Protein AF-A0A2H0DNB5-F1 (afdb_monomer_lite)

Structure (mmCIF, N/CA/C/O backbone):
data_AF-A0A2H0DNB5-F1
#
_entry.id   AF-A0A2H0DNB5-F1
#
loop_
_atom_site.group_PDB
_atom_site.id
_atom_site.type_symbol
_atom_site.label_atom_id
_atom_site.label_alt_id
_atom_site.label_comp_id
_atom_site.label_asym_id
_atom_site.label_entity_id
_atom_site.label_seq_id
_atom_site.pdbx_PDB_ins_code
_atom_site.Cartn_x
_atom_site.Cartn_y
_atom_site.Cartn_z
_atom_site.occupancy
_atom_site.B_iso_or_equiv
_atom_site.auth_seq_id
_atom_site.auth_comp_id
_atom_site.auth_asym_id
_atom_site.auth_atom_id
_atom_site.pdbx_PDB_model_num
ATOM 1 N N . ALA A 1 1 ? -7.940 -45.877 4.673 1.00 43.75 1 ALA A N 1
ATOM 2 C CA . ALA A 1 1 ? -7.317 -45.122 3.567 1.00 43.75 1 ALA A CA 1
ATOM 3 C C . ALA A 1 1 ? -7.278 -43.624 3.882 1.00 43.75 1 ALA A C 1
ATOM 5 O O . ALA A 1 1 ? -8.294 -42.966 3.728 1.00 43.75 1 ALA A O 1
ATOM 6 N N . LYS A 1 2 ? -6.132 -43.119 4.361 1.00 46.84 2 LYS A N 1
ATOM 7 C CA . LYS A 1 2 ? -5.620 -41.723 4.353 1.00 46.84 2 LYS A CA 1
ATOM 8 C C . LYS A 1 2 ? -4.104 -41.870 4.605 1.00 46.84 2 LYS A C 1
ATOM 10 O O . LYS A 1 2 ? -3.773 -42.734 5.417 1.00 46.84 2 LYS A O 1
ATOM 15 N N . PRO A 1 3 ? -3.201 -41.146 3.915 1.00 45.97 3 PRO A N 1
ATOM 16 C CA . PRO A 1 3 ? -3.139 -39.685 4.021 1.00 45.97 3 PRO A CA 1
ATOM 17 C C . PRO A 1 3 ? -2.744 -38.950 2.719 1.00 45.97 3 PRO A C 1
ATOM 19 O O . PRO A 1 3 ? -1.782 -39.299 2.046 1.00 45.97 3 PRO A O 1
ATOM 22 N N . GLN A 1 4 ? -3.431 -37.853 2.403 1.00 49.03 4 GLN A N 1
ATOM 23 C CA . GLN A 1 4 ? -2.849 -36.755 1.619 1.00 49.03 4 GLN A CA 1
ATOM 24 C C . GLN A 1 4 ? -2.489 -35.689 2.658 1.00 49.03 4 GLN A C 1
ATOM 26 O O . GLN A 1 4 ? -3.343 -35.272 3.429 1.00 49.03 4 GLN A O 1
ATOM 31 N N . GLY A 1 5 ? -1.240 -35.297 2.860 1.00 40.03 5 GLY A N 1
ATOM 32 C CA . GLY A 1 5 ? -0.218 -35.061 1.855 1.00 40.03 5 GLY A CA 1
ATOM 33 C C . GLY A 1 5 ? 0.169 -33.598 2.009 1.00 40.03 5 GLY A C 1
ATOM 34 O O . GLY A 1 5 ? -0.253 -32.750 1.234 1.00 40.03 5 GLY A O 1
ATOM 35 N N . GLY A 1 6 ? 0.908 -33.292 3.078 1.00 45.84 6 GLY A N 1
ATOM 36 C CA . GLY A 1 6 ? 1.507 -31.978 3.246 1.00 45.84 6 GLY A CA 1
ATOM 37 C C . GLY A 1 6 ? 2.504 -31.711 2.124 1.00 45.84 6 GLY A C 1
ATOM 38 O O . GLY A 1 6 ? 3.221 -32.622 1.715 1.00 45.84 6 GLY A O 1
ATOM 39 N N . LYS A 1 7 ? 2.569 -30.462 1.652 1.00 40.88 7 LYS A N 1
ATOM 40 C CA . LYS A 1 7 ? 3.780 -29.878 1.062 1.00 40.88 7 LYS A CA 1
ATOM 41 C C . LYS A 1 7 ? 3.674 -28.353 0.946 1.00 40.88 7 LYS A C 1
ATOM 43 O O . LYS A 1 7 ? 2.923 -27.817 0.145 1.00 40.88 7 LYS A O 1
ATOM 48 N N . LYS A 1 8 ? 4.576 -27.727 1.710 1.00 38.25 8 LYS A N 1
ATOM 49 C CA . LYS A 1 8 ? 5.261 -26.448 1.471 1.00 38.25 8 LYS A CA 1
ATOM 50 C C . LYS A 1 8 ? 4.479 -25.171 1.780 1.00 38.25 8 LYS A C 1
ATOM 52 O O . LYS A 1 8 ? 4.041 -24.439 0.901 1.00 38.25 8 LYS A O 1
ATOM 57 N N . ALA A 1 9 ? 4.502 -24.834 3.071 1.00 43.44 9 ALA A N 1
ATOM 58 C CA . ALA A 1 9 ? 4.700 -23.456 3.503 1.00 43.44 9 ALA A CA 1
ATOM 59 C C . ALA A 1 9 ? 5.833 -22.838 2.664 1.00 43.44 9 ALA A C 1
ATOM 61 O O . ALA A 1 9 ? 6.998 -23.217 2.797 1.00 43.44 9 ALA A O 1
ATOM 62 N N . ALA A 1 10 ? 5.468 -21.954 1.736 1.00 40.19 10 ALA A N 1
ATOM 63 C CA . ALA A 1 10 ? 6.429 -21.187 0.967 1.00 40.19 10 ALA A CA 1
ATOM 64 C C . ALA A 1 10 ? 7.263 -20.358 1.948 1.00 40.19 10 ALA A C 1
ATOM 66 O O . ALA A 1 10 ? 6.727 -19.661 2.814 1.00 40.19 10 ALA A O 1
ATOM 67 N N . ALA A 1 11 ? 8.575 -20.527 1.831 1.00 40.34 11 ALA A N 1
ATOM 68 C CA . ALA A 1 11 ? 9.593 -19.970 2.695 1.00 40.34 11 ALA A CA 1
ATOM 69 C C . ALA A 1 11 ? 9.329 -18.496 3.031 1.00 40.34 11 ALA A C 1
ATOM 71 O O . ALA A 1 11 ? 9.142 -17.665 2.144 1.00 40.34 11 ALA A O 1
ATOM 72 N N . LYS A 1 12 ? 9.382 -18.161 4.324 1.00 47.19 12 LYS A N 1
ATOM 73 C CA . LYS A 1 12 ? 9.740 -16.809 4.756 1.00 47.19 12 LYS A CA 1
ATOM 74 C C . LYS A 1 12 ? 11.190 -16.576 4.311 1.00 47.19 12 LYS A C 1
ATOM 76 O O . LYS A 1 12 ? 12.058 -17.263 4.845 1.00 47.19 12 LYS A O 1
ATOM 81 N N . PRO A 1 13 ? 11.512 -15.606 3.438 1.00 44.31 13 PRO A N 1
ATOM 82 C CA . PRO A 1 13 ? 12.837 -15.026 3.482 1.00 44.31 13 PRO A CA 1
ATOM 83 C C . PRO A 1 13 ? 12.842 -14.089 4.689 1.00 44.31 13 PRO A C 1
ATOM 85 O O . PRO A 1 13 ? 12.216 -13.026 4.713 1.00 44.31 13 PRO A O 1
ATOM 88 N N . GLN A 1 14 ? 13.489 -14.564 5.740 1.00 45.34 14 GLN A N 1
ATOM 89 C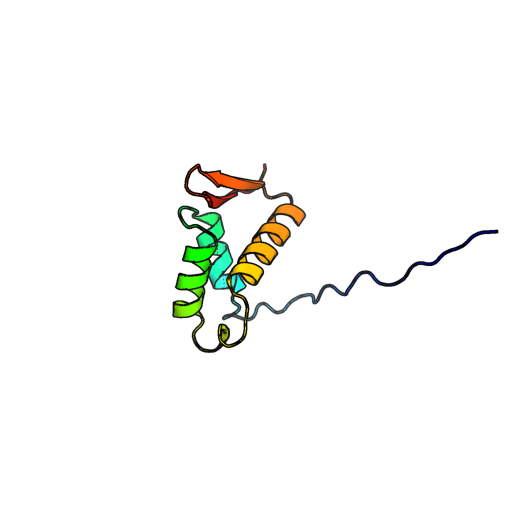 CA . GLN A 1 14 ? 13.874 -13.790 6.900 1.00 45.34 14 GLN A CA 1
ATOM 90 C C . GLN A 1 14 ? 14.935 -12.768 6.467 1.00 45.34 14 GLN A C 1
ATOM 92 O O . GLN A 1 14 ? 15.911 -13.120 5.817 1.00 45.34 14 GLN A O 1
ATOM 97 N N . GLY A 1 15 ? 14.725 -11.503 6.832 1.00 43.41 15 GLY A N 1
ATOM 98 C CA . GLY A 1 15 ? 15.815 -10.565 7.100 1.00 43.41 15 GLY A CA 1
ATOM 99 C C . GLY A 1 15 ? 16.685 -10.131 5.922 1.00 43.41 15 GLY A C 1
ATOM 100 O O . GLY A 1 15 ? 17.878 -10.389 5.916 1.00 43.41 15 GLY A O 1
ATOM 101 N N . ALA A 1 16 ? 16.144 -9.324 5.014 1.00 42.94 16 ALA A N 1
ATOM 102 C CA . ALA A 1 16 ? 16.962 -8.297 4.378 1.00 42.94 16 ALA A CA 1
ATOM 103 C C . ALA A 1 16 ? 16.321 -6.946 4.685 1.00 42.94 16 ALA A C 1
ATOM 105 O O . ALA A 1 16 ? 15.434 -6.484 3.966 1.00 42.94 16 ALA A O 1
ATOM 106 N N . LYS A 1 17 ? 16.758 -6.311 5.780 1.00 46.16 17 LYS A N 1
ATOM 107 C CA . LYS A 1 17 ? 16.666 -4.855 5.919 1.00 46.16 17 LYS A CA 1
ATOM 108 C C . LYS A 1 17 ? 17.573 -4.265 4.834 1.00 46.16 17 LYS A C 1
ATOM 110 O O . LYS A 1 17 ? 18.705 -3.897 5.097 1.00 46.16 17 LYS A O 1
ATOM 115 N N . LYS A 1 18 ? 17.119 -4.287 3.581 1.00 47.12 18 LYS A N 1
ATOM 116 C CA . LYS A 1 18 ? 17.734 -3.500 2.520 1.00 47.12 18 LYS A CA 1
ATOM 117 C C . LYS A 1 18 ? 17.256 -2.079 2.752 1.00 47.12 18 LYS A C 1
ATOM 119 O O . LYS A 1 18 ? 16.105 -1.768 2.446 1.00 47.12 18 LYS A O 1
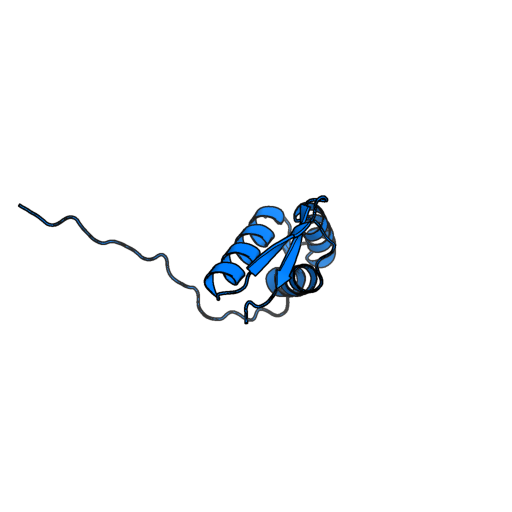ATOM 124 N N . GLU A 1 19 ? 18.110 -1.256 3.342 1.00 42.84 19 GLU A N 1
ATOM 125 C CA . GLU A 1 19 ? 18.045 0.194 3.175 1.00 42.84 19 GLU A CA 1
ATOM 126 C C . GLU A 1 19 ? 17.899 0.452 1.660 1.00 42.84 19 GLU A C 1
ATOM 128 O O . GLU A 1 19 ? 18.722 0.002 0.867 1.00 42.84 19 GLU A O 1
ATOM 1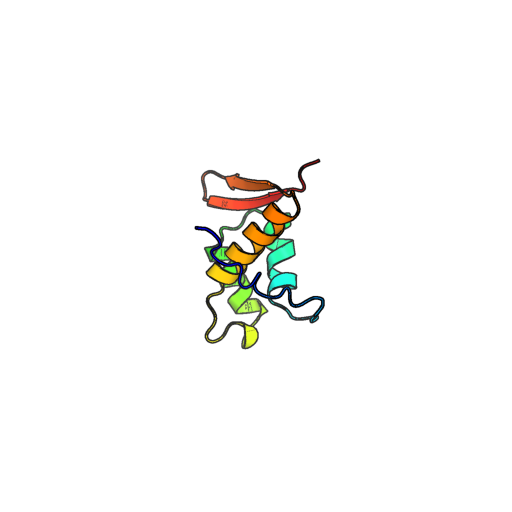33 N N . GLY A 1 20 ? 16.741 0.976 1.237 1.00 53.16 20 GLY A N 1
ATOM 134 C CA . GLY A 1 20 ? 16.340 1.083 -0.179 1.00 53.16 20 GLY A CA 1
ATOM 135 C C . GLY A 1 20 ? 15.271 0.090 -0.676 1.00 53.16 20 GLY A C 1
ATOM 136 O O . GLY A 1 20 ? 14.882 0.136 -1.841 1.00 53.16 20 GLY A O 1
ATOM 137 N N . SER A 1 21 ? 14.747 -0.812 0.163 1.00 70.50 21 SER A N 1
ATOM 138 C CA . SER A 1 21 ? 13.602 -1.655 -0.219 1.00 70.50 21 SER A CA 1
ATOM 139 C C . SER A 1 21 ? 12.316 -0.844 -0.340 1.00 70.50 21 SER A C 1
ATOM 141 O O . SER A 1 21 ? 12.020 -0.020 0.519 1.00 70.50 21 SER A O 1
ATOM 143 N N . LEU A 1 22 ? 11.488 -1.180 -1.338 1.00 78.81 22 LEU A N 1
ATOM 144 C CA . LEU A 1 22 ? 10.160 -0.588 -1.563 1.00 78.81 22 LEU A CA 1
ATOM 145 C C . LEU A 1 22 ? 9.328 -0.500 -0.271 1.00 78.81 22 LEU A C 1
ATOM 147 O O . LEU A 1 22 ? 8.638 0.484 -0.040 1.00 78.81 22 LEU A O 1
ATOM 151 N N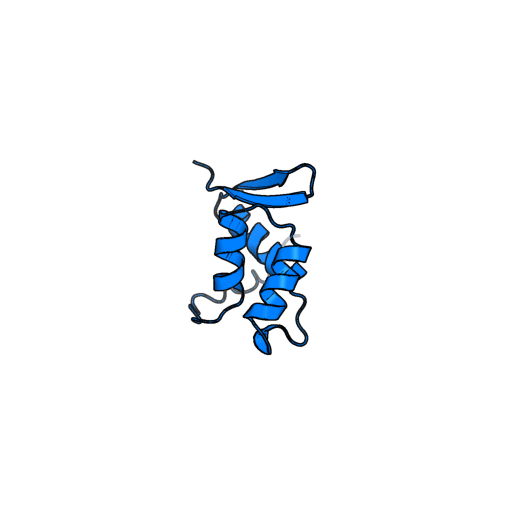 . ALA A 1 23 ? 9.452 -1.497 0.610 1.00 81.25 23 ALA A N 1
ATOM 152 C CA . ALA A 1 23 ? 8.809 -1.516 1.920 1.00 81.25 23 ALA A CA 1
ATOM 153 C C . ALA A 1 23 ? 9.126 -0.284 2.785 1.00 81.25 23 ALA A C 1
ATOM 155 O O . ALA A 1 23 ? 8.208 0.284 3.356 1.00 81.25 23 ALA A O 1
ATOM 156 N N . ALA A 1 24 ? 10.380 0.172 2.841 1.00 83.31 24 ALA A N 1
ATOM 157 C CA . ALA A 1 24 ? 10.769 1.328 3.654 1.00 83.31 24 ALA A CA 1
ATOM 158 C C . ALA A 1 24 ? 10.115 2.638 3.179 1.00 83.31 24 ALA A C 1
ATOM 160 O O . ALA A 1 24 ? 9.971 3.575 3.954 1.00 83.31 24 ALA A O 1
ATOM 161 N N . ILE A 1 25 ? 9.702 2.685 1.910 1.00 85.25 25 ILE A N 1
ATOM 162 C CA . ILE A 1 25 ? 9.000 3.818 1.304 1.00 85.25 25 ILE A CA 1
ATOM 163 C C . ILE A 1 25 ? 7.477 3.662 1.474 1.00 85.25 25 ILE A C 1
ATOM 165 O O . ILE A 1 25 ? 6.782 4.638 1.741 1.00 85.25 25 ILE A O 1
ATOM 169 N N . ILE A 1 26 ? 6.953 2.437 1.346 1.00 88.19 26 ILE A N 1
ATOM 170 C CA . ILE A 1 26 ? 5.518 2.125 1.468 1.00 88.19 26 ILE A CA 1
ATOM 171 C C . ILE A 1 26 ? 5.034 2.236 2.917 1.00 88.19 26 ILE A C 1
ATOM 173 O O . ILE A 1 26 ? 3.981 2.818 3.165 1.00 88.19 26 ILE A O 1
ATOM 177 N N . ASP A 1 27 ? 5.778 1.653 3.858 1.00 87.56 27 ASP A N 1
ATOM 178 C CA . ASP A 1 27 ? 5.411 1.534 5.270 1.00 87.56 27 ASP A CA 1
ATOM 179 C C . ASP A 1 27 ? 5.017 2.905 5.888 1.00 87.56 27 ASP A C 1
ATOM 181 O O . ASP A 1 27 ? 3.917 2.987 6.436 1.00 87.56 27 ASP A O 1
ATOM 185 N N . PRO A 1 28 ? 5.790 4.007 5.740 1.00 88.50 28 PRO A N 1
ATOM 186 C CA . PRO A 1 28 ? 5.385 5.326 6.243 1.00 88.50 28 PRO A CA 1
ATOM 187 C C . PRO A 1 28 ? 4.159 5.921 5.533 1.00 88.50 28 PRO A C 1
ATOM 189 O O . PRO A 1 28 ? 3.317 6.533 6.182 1.00 88.50 28 PRO A O 1
ATOM 192 N N . MET A 1 29 ? 3.994 5.719 4.219 1.00 89.12 29 MET A N 1
ATOM 193 C CA . MET A 1 29 ? 2.793 6.203 3.516 1.00 89.12 29 MET A CA 1
ATOM 194 C C . MET A 1 29 ? 1.527 5.486 3.994 1.00 89.12 29 MET A C 1
ATOM 196 O O . MET A 1 29 ? 0.462 6.090 4.111 1.00 89.12 29 MET A O 1
ATOM 200 N N . LEU A 1 30 ? 1.655 4.196 4.304 1.00 89.44 30 LEU A N 1
ATOM 201 C CA . LEU A 1 30 ? 0.586 3.391 4.871 1.00 89.44 30 LEU A CA 1
ATOM 202 C C . LEU A 1 30 ? 0.256 3.795 6.315 1.00 89.44 30 LEU A C 1
ATOM 204 O O . LEU A 1 30 ? -0.920 3.804 6.663 1.00 89.44 30 LEU A O 1
ATOM 208 N N . THR A 1 31 ? 1.234 4.137 7.158 1.00 89.00 31 THR A N 1
ATOM 209 C CA . THR A 1 31 ? 0.971 4.536 8.555 1.00 89.00 31 THR A CA 1
ATOM 210 C C . THR A 1 31 ? 0.448 5.967 8.681 1.00 89.00 31 THR A C 1
ATOM 212 O O . THR A 1 31 ? -0.481 6.205 9.455 1.00 89.00 31 THR A O 1
ATOM 215 N N . THR A 1 32 ? 0.976 6.918 7.899 1.00 89.00 32 THR A N 1
ATOM 216 C CA . THR A 1 32 ? 0.422 8.281 7.810 1.00 89.00 32 THR A CA 1
ATOM 217 C C . THR A 1 32 ? -1.004 8.248 7.259 1.00 89.00 32 THR A C 1
ATOM 219 O O . THR A 1 32 ? -1.889 8.944 7.760 1.00 89.00 32 THR A O 1
ATOM 222 N N . GLY A 1 33 ? -1.242 7.392 6.263 1.00 85.12 33 GLY A N 1
ATOM 223 C CA . GLY A 1 33 ? -2.492 7.334 5.523 1.00 85.12 33 GLY A CA 1
ATOM 224 C C . GLY A 1 33 ? -2.643 8.495 4.537 1.00 85.12 33 GLY A C 1
ATOM 225 O O . GLY A 1 33 ? -1.671 9.134 4.132 1.00 85.12 33 GLY A O 1
ATOM 226 N N . GLY A 1 34 ? -3.878 8.754 4.105 1.00 86.56 34 GLY A N 1
ATOM 227 C CA . GLY A 1 34 ? -4.202 9.887 3.227 1.00 86.56 34 GLY A CA 1
ATOM 228 C C . GLY A 1 34 ? -3.949 9.659 1.733 1.00 86.56 34 GLY A C 1
ATOM 229 O O . GLY A 1 34 ? -4.382 10.479 0.929 1.00 86.56 34 GLY A O 1
ATOM 230 N N . HIS A 1 35 ? -3.344 8.530 1.359 1.00 90.19 35 HIS A N 1
ATOM 231 C CA . HIS A 1 35 ? -3.086 8.149 -0.028 1.00 90.19 35 HIS A CA 1
ATOM 232 C C . HIS A 1 35 ? -3.796 6.844 -0.374 1.00 90.19 35 HIS A C 1
ATOM 234 O O . HIS A 1 35 ? -3.899 5.922 0.436 1.00 90.19 35 HIS A O 1
ATOM 240 N N . THR A 1 36 ? -4.284 6.741 -1.601 1.00 92.06 36 THR A N 1
ATOM 241 C CA . THR A 1 36 ? -4.766 5.485 -2.176 1.00 92.06 36 THR A CA 1
ATOM 242 C C . THR A 1 36 ? -3.595 4.573 -2.539 1.00 92.06 36 THR A C 1
ATOM 244 O O . THR A 1 36 ? -2.458 5.008 -2.705 1.00 92.06 36 THR A O 1
ATOM 247 N N . VAL A 1 37 ? -3.870 3.282 -2.744 1.00 90.12 37 VAL A N 1
ATOM 248 C CA . VAL A 1 37 ? -2.856 2.324 -3.227 1.00 90.12 37 VAL A CA 1
ATOM 249 C C . VAL A 1 37 ? -2.199 2.796 -4.532 1.00 90.12 37 VAL A C 1
ATOM 251 O O . VAL A 1 37 ? -1.002 2.594 -4.716 1.00 90.12 37 VAL A O 1
ATOM 254 N N . ALA A 1 38 ? -2.971 3.424 -5.424 1.00 89.50 38 ALA A N 1
ATOM 255 C CA . ALA A 1 38 ? -2.474 3.939 -6.696 1.00 89.50 38 ALA A CA 1
ATOM 256 C C . ALA A 1 38 ? -1.545 5.146 -6.501 1.00 89.50 38 ALA A C 1
ATOM 258 O O . ALA A 1 38 ? -0.485 5.200 -7.118 1.00 89.50 38 ALA A O 1
ATOM 259 N N . GLU A 1 39 ? -1.898 6.071 -5.607 1.00 90.81 39 GLU A N 1
ATOM 260 C CA . GLU A 1 39 ? -1.047 7.218 -5.273 1.00 90.81 39 GLU A CA 1
ATOM 261 C C . GLU A 1 39 ? 0.251 6.775 -4.597 1.00 90.81 39 GLU A C 1
ATOM 263 O O . GLU A 1 39 ? 1.325 7.216 -4.996 1.00 90.81 39 GLU A O 1
ATOM 268 N N . ILE A 1 40 ? 0.181 5.828 -3.653 1.00 90.00 40 ILE A N 1
ATOM 269 C CA . ILE A 1 40 ? 1.378 5.244 -3.031 1.00 90.00 40 ILE A CA 1
ATOM 270 C C . ILE A 1 40 ? 2.253 4.580 -4.095 1.00 90.00 40 ILE A C 1
ATOM 272 O O . ILE A 1 40 ? 3.468 4.739 -4.065 1.00 90.00 40 ILE A O 1
ATOM 276 N N . ALA A 1 41 ? 1.666 3.857 -5.051 1.00 89.19 41 ALA A N 1
ATOM 277 C CA . ALA A 1 41 ? 2.414 3.245 -6.145 1.00 89.19 41 ALA A CA 1
ATOM 278 C C . ALA A 1 41 ? 3.079 4.294 -7.056 1.00 89.19 41 ALA A C 1
ATOM 280 O O . ALA A 1 41 ? 4.232 4.113 -7.439 1.00 89.19 41 ALA A O 1
ATOM 281 N N . ALA A 1 42 ? 2.397 5.397 -7.370 1.00 89.56 42 ALA A N 1
ATOM 282 C CA . ALA A 1 42 ? 2.960 6.486 -8.165 1.00 89.56 42 ALA A CA 1
ATOM 283 C C . ALA A 1 42 ? 4.122 7.186 -7.439 1.00 89.56 42 ALA A C 1
ATOM 285 O O . ALA A 1 42 ? 5.182 7.406 -8.025 1.00 89.56 42 ALA A O 1
ATOM 286 N N . GLU A 1 43 ? 3.965 7.477 -6.147 1.00 88.12 43 GLU A N 1
ATOM 287 C CA . GLU A 1 43 ? 5.029 8.044 -5.312 1.00 88.12 43 GLU A CA 1
ATOM 288 C C . GLU A 1 43 ? 6.197 7.071 -5.141 1.00 88.12 43 GLU A C 1
ATOM 290 O O . GLU A 1 43 ? 7.366 7.461 -5.191 1.00 88.12 43 GLU A O 1
ATOM 295 N N . LEU A 1 44 ? 5.895 5.781 -5.004 1.00 86.00 44 LEU A N 1
ATOM 296 C CA . LEU A 1 44 ? 6.894 4.728 -4.962 1.00 86.00 44 LEU A CA 1
ATOM 297 C C . LEU A 1 44 ? 7.668 4.643 -6.279 1.00 86.00 44 LEU A C 1
ATOM 299 O O . LEU A 1 44 ? 8.879 4.483 -6.227 1.00 86.00 44 LEU A O 1
ATOM 303 N N . ALA A 1 45 ? 7.022 4.799 -7.438 1.00 86.19 45 ALA A N 1
ATOM 304 C CA . ALA A 1 45 ? 7.707 4.818 -8.731 1.00 86.19 45 ALA A CA 1
ATOM 305 C C . ALA A 1 45 ? 8.722 5.967 -8.809 1.00 86.19 45 ALA A C 1
ATOM 307 O O . ALA A 1 45 ? 9.860 5.758 -9.224 1.00 86.19 45 ALA A O 1
ATOM 308 N N . LYS A 1 46 ? 8.331 7.162 -8.342 1.00 86.00 46 LYS A N 1
ATOM 309 C CA . LYS A 1 46 ? 9.207 8.343 -8.303 1.00 86.00 46 LYS A CA 1
ATOM 310 C C . LYS A 1 46 ? 10.390 8.155 -7.352 1.00 86.00 46 LYS A C 1
ATOM 312 O O . LYS A 1 46 ? 11.510 8.505 -7.699 1.00 86.00 46 LYS A O 1
ATOM 317 N N . LYS A 1 47 ? 10.146 7.605 -6.157 1.00 82.81 47 LYS A N 1
ATOM 318 C CA . LYS A 1 47 ? 11.171 7.448 -5.107 1.00 82.81 47 LYS A CA 1
ATOM 319 C C . LYS A 1 47 ? 12.085 6.242 -5.328 1.00 82.81 47 LYS A C 1
ATOM 321 O O . LYS A 1 47 ? 13.252 6.293 -4.964 1.00 82.81 47 LYS A O 1
ATOM 326 N N . ALA A 1 48 ? 11.557 5.152 -5.878 1.00 78.50 48 ALA A N 1
ATOM 327 C CA . ALA A 1 48 ? 12.296 3.909 -6.080 1.00 78.50 48 ALA A CA 1
ATOM 328 C C . ALA A 1 48 ? 13.066 3.876 -7.409 1.00 78.50 48 ALA A C 1
ATOM 330 O O . ALA A 1 48 ? 13.974 3.056 -7.546 1.00 78.50 48 ALA A O 1
ATOM 331 N N . GLY A 1 49 ? 12.719 4.732 -8.379 1.00 80.44 49 GLY A N 1
ATOM 332 C CA . GLY A 1 49 ? 13.416 4.830 -9.664 1.00 80.44 49 GLY A CA 1
ATOM 333 C C . GLY A 1 49 ? 13.526 3.471 -10.363 1.00 80.44 49 GLY A C 1
ATOM 334 O O . GLY A 1 49 ? 12.525 2.802 -10.616 1.00 80.44 49 GLY A O 1
ATOM 335 N N . ASP A 1 50 ? 14.751 3.015 -10.628 1.00 77.88 50 ASP A N 1
ATOM 336 C CA . ASP A 1 50 ? 15.023 1.705 -11.233 1.00 77.88 50 ASP A CA 1
ATOM 337 C C . ASP A 1 50 ? 14.497 0.514 -10.424 1.00 77.88 50 ASP A C 1
ATOM 339 O O . ASP A 1 50 ? 14.116 -0.501 -11.007 1.00 77.88 50 ASP A O 1
ATOM 343 N N . ALA A 1 51 ? 14.381 0.626 -9.097 1.00 72.75 51 ALA A N 1
ATOM 344 C CA . ALA A 1 51 ? 13.843 -0.454 -8.268 1.00 72.75 51 ALA A CA 1
ATOM 345 C C . ALA A 1 51 ? 12.337 -0.703 -8.493 1.00 72.75 51 ALA A C 1
ATOM 347 O O . ALA A 1 51 ? 11.818 -1.733 -8.041 1.00 72.75 51 ALA A O 1
ATOM 348 N N . ALA A 1 52 ? 11.652 0.210 -9.193 1.00 77.44 52 ALA A N 1
ATOM 349 C CA . ALA A 1 52 ? 10.272 0.070 -9.638 1.00 77.44 52 ALA A CA 1
ATOM 350 C C . ALA A 1 52 ? 10.116 -0.512 -11.055 1.00 77.44 52 ALA A C 1
ATOM 352 O O . ALA A 1 52 ? 9.021 -0.963 -11.403 1.00 77.44 52 ALA A O 1
ATOM 353 N N . LYS A 1 53 ? 11.172 -0.530 -11.880 1.00 76.62 53 LYS A N 1
ATOM 354 C CA . LYS A 1 53 ? 11.078 -0.992 -13.274 1.00 76.62 53 LYS A CA 1
ATOM 355 C C . LYS A 1 53 ? 10.700 -2.474 -13.339 1.00 76.62 53 LYS A C 1
ATOM 357 O O . LYS A 1 53 ? 11.277 -3.311 -12.648 1.00 76.62 53 LYS A O 1
ATOM 362 N N . GLY A 1 54 ? 9.707 -2.791 -14.173 1.00 77.06 54 GLY A N 1
ATOM 363 C CA . GLY A 1 54 ? 9.226 -4.161 -14.389 1.00 77.06 54 GLY A CA 1
ATOM 364 C C . GLY A 1 54 ? 8.504 -4.792 -13.191 1.00 77.06 54 GLY A C 1
ATOM 365 O O . GLY A 1 54 ? 8.303 -6.004 -13.180 1.00 77.06 54 GLY A O 1
ATOM 366 N N . ARG A 1 55 ? 8.127 -4.006 -12.171 1.00 80.06 55 ARG A N 1
ATOM 367 C CA . ARG A 1 55 ? 7.420 -4.495 -10.980 1.00 80.06 55 ARG A CA 1
ATOM 368 C C . ARG A 1 55 ? 6.047 -3.860 -10.843 1.00 80.06 55 ARG A C 1
ATOM 370 O O . ARG A 1 55 ? 5.880 -2.661 -11.035 1.00 80.06 55 ARG A O 1
ATOM 377 N N . ASP A 1 56 ? 5.081 -4.657 -10.399 1.00 87.50 56 ASP A N 1
ATOM 378 C CA . ASP A 1 56 ? 3.772 -4.144 -10.009 1.00 87.50 56 ASP A CA 1
ATOM 379 C C . ASP A 1 56 ? 3.857 -3.505 -8.613 1.00 87.50 56 ASP A C 1
ATOM 381 O O . ASP A 1 56 ? 3.850 -4.171 -7.570 1.00 87.50 56 ASP A O 1
ATOM 385 N N . LEU A 1 57 ? 3.999 -2.182 -8.592 1.00 88.44 57 LEU A N 1
ATOM 386 C CA . LEU A 1 57 ? 4.103 -1.401 -7.363 1.00 88.44 57 LEU A CA 1
ATOM 387 C C . LEU A 1 57 ? 2.823 -1.457 -6.529 1.00 88.44 57 LEU A C 1
ATOM 389 O O . LEU A 1 57 ? 2.895 -1.567 -5.306 1.00 88.44 57 LEU A O 1
ATOM 393 N N . ALA A 1 58 ? 1.656 -1.450 -7.172 1.00 89.19 58 ALA A N 1
ATOM 394 C CA . ALA A 1 58 ? 0.379 -1.547 -6.477 1.00 89.19 58 ALA A CA 1
ATOM 395 C C . ALA A 1 58 ? 0.229 -2.912 -5.784 1.00 89.19 58 ALA A C 1
ATOM 397 O O . ALA A 1 58 ? -0.235 -2.984 -4.643 1.00 89.19 58 ALA A O 1
ATOM 398 N N . ALA A 1 59 ? 0.675 -3.996 -6.422 1.00 88.94 59 ALA A N 1
ATOM 399 C CA . ALA A 1 59 ? 0.732 -5.324 -5.824 1.00 88.94 59 ALA A CA 1
ATOM 400 C C . ALA A 1 59 ? 1.701 -5.373 -4.635 1.00 88.94 59 ALA A C 1
ATOM 402 O O . ALA A 1 59 ? 1.365 -5.968 -3.612 1.00 88.94 59 ALA A O 1
ATOM 403 N N . ASN A 1 60 ? 2.854 -4.700 -4.715 1.00 88.81 60 ASN A N 1
ATOM 404 C CA . ASN A 1 60 ? 3.780 -4.582 -3.582 1.00 88.81 60 ASN A CA 1
ATOM 405 C C . ASN A 1 60 ? 3.138 -3.852 -2.391 1.00 88.81 60 ASN A C 1
ATOM 407 O O . ASN A 1 60 ? 3.258 -4.312 -1.254 1.00 88.81 60 ASN A O 1
ATOM 411 N N . VAL A 1 61 ? 2.391 -2.771 -2.641 1.00 89.75 61 VAL A N 1
ATOM 412 C CA . VAL A 1 61 ? 1.631 -2.056 -1.600 1.00 89.75 61 VAL A CA 1
ATOM 413 C C . VAL A 1 61 ? 0.564 -2.961 -0.977 1.00 89.75 61 VAL A C 1
ATOM 415 O O . VAL A 1 61 ? 0.485 -3.067 0.246 1.00 89.75 61 VAL A O 1
ATOM 418 N N . ARG A 1 62 ? -0.215 -3.690 -1.790 1.00 89.44 62 ARG A N 1
ATOM 419 C CA . ARG A 1 62 ? -1.223 -4.652 -1.299 1.00 89.44 62 ARG A CA 1
ATOM 420 C C . ARG A 1 62 ? -0.592 -5.775 -0.480 1.00 89.44 62 ARG A C 1
ATOM 422 O O . ARG A 1 62 ? -1.084 -6.095 0.600 1.00 89.44 62 ARG A O 1
ATOM 429 N N . ALA A 1 63 ? 0.513 -6.345 -0.957 1.00 90.06 63 ALA A N 1
ATOM 430 C CA . ALA A 1 63 ? 1.276 -7.350 -0.225 1.00 90.06 63 ALA A CA 1
ATOM 431 C C . ALA A 1 63 ? 1.750 -6.799 1.125 1.00 90.06 63 ALA A C 1
ATOM 433 O O . ALA A 1 63 ? 1.739 -7.520 2.127 1.00 90.06 63 ALA A O 1
ATOM 434 N N . ARG A 1 64 ? 2.096 -5.505 1.180 1.00 88.88 64 ARG A N 1
ATOM 435 C CA . ARG A 1 64 ? 2.437 -4.843 2.435 1.00 88.88 64 ARG A CA 1
ATOM 436 C C . ARG A 1 64 ? 1.268 -4.701 3.389 1.00 88.88 64 ARG A C 1
ATOM 438 O O . ARG A 1 64 ? 1.407 -5.095 4.545 1.00 88.88 64 ARG A O 1
ATOM 445 N N . MET A 1 65 ? 0.117 -4.243 2.908 1.00 89.62 65 MET A N 1
ATOM 446 C CA . MET A 1 65 ? -1.112 -4.177 3.705 1.00 89.62 65 MET A CA 1
ATOM 447 C C . MET A 1 65 ? -1.461 -5.551 4.297 1.00 89.62 65 MET A C 1
ATOM 449 O O . MET A 1 65 ? -1.704 -5.664 5.495 1.00 89.62 65 MET A O 1
ATOM 453 N N . VAL A 1 66 ? -1.392 -6.617 3.490 1.00 90.44 66 VAL A N 1
ATOM 454 C CA . VAL A 1 66 ? -1.603 -7.995 3.967 1.00 90.44 66 VAL A CA 1
ATOM 455 C C . VAL A 1 66 ? -0.568 -8.370 5.032 1.00 90.44 66 VAL A C 1
ATOM 457 O O . VAL A 1 66 ? -0.919 -8.946 6.060 1.00 90.44 66 VAL A O 1
ATOM 460 N N . GLY A 1 67 ? 0.701 -8.007 4.840 1.00 89.38 67 GLY A N 1
ATOM 461 C CA . GLY A 1 67 ? 1.754 -8.207 5.836 1.00 89.38 67 GLY A CA 1
ATOM 462 C C . GLY A 1 67 ? 1.443 -7.559 7.188 1.00 89.38 67 GLY A C 1
ATOM 463 O O . GLY A 1 67 ? 1.688 -8.181 8.219 1.00 89.38 67 GLY A O 1
ATOM 464 N N . TYR A 1 68 ? 0.865 -6.358 7.192 1.00 89.31 68 TYR A N 1
ATOM 465 C CA . TYR A 1 68 ? 0.406 -5.688 8.410 1.00 89.31 68 TYR A CA 1
ATOM 466 C C . TYR A 1 68 ? -0.786 -6.402 9.054 1.00 89.31 68 TYR A C 1
ATOM 468 O O . TYR A 1 68 ? -0.736 -6.692 10.247 1.00 89.31 68 TYR A O 1
ATOM 476 N N . THR A 1 69 ? -1.795 -6.800 8.274 1.00 88.31 69 THR A N 1
ATOM 477 C CA . THR A 1 69 ? -2.931 -7.575 8.817 1.00 88.31 69 THR A CA 1
ATOM 478 C C . THR A 1 69 ? -2.500 -8.886 9.469 1.00 88.31 69 THR A C 1
ATOM 480 O O . THR A 1 69 ? -2.977 -9.237 10.542 1.00 88.31 69 THR A O 1
ATOM 483 N N . ARG A 1 70 ? -1.507 -9.576 8.894 1.00 88.81 70 ARG A N 1
ATOM 484 C CA . ARG A 1 70 ? -0.928 -10.799 9.475 1.00 88.81 70 ARG A CA 1
ATOM 485 C C . ARG A 1 70 ? -0.166 -10.561 10.778 1.00 88.81 70 ARG A C 1
ATOM 487 O O . ARG A 1 70 ? 0.052 -11.511 11.521 1.00 88.81 70 ARG A O 1
ATOM 494 N N . LYS A 1 71 ? 0.263 -9.326 11.041 1.00 86.81 71 LYS A N 1
ATOM 495 C CA . LYS A 1 71 ? 0.891 -8.911 12.303 1.00 86.81 71 LYS A CA 1
ATOM 496 C C . LYS A 1 71 ? -0.133 -8.445 13.347 1.00 86.81 71 LYS A C 1
ATOM 498 O O . LYS A 1 71 ? 0.282 -7.971 14.395 1.00 86.81 71 LYS A O 1
ATOM 503 N N . GLY A 1 72 ? -1.434 -8.531 13.057 1.00 87.31 72 GLY A N 1
ATOM 504 C CA . GLY A 1 72 ? -2.497 -8.046 13.942 1.00 87.31 72 GLY A CA 1
ATOM 505 C C . GLY A 1 72 ? -2.824 -6.560 13.781 1.00 87.31 72 GLY A C 1
ATOM 506 O O . GLY A 1 72 ? -3.564 -6.004 14.582 1.00 87.31 72 GLY A O 1
ATOM 507 N N . TRP A 1 73 ? -2.292 -5.890 12.755 1.00 91.81 73 TRP A N 1
ATOM 508 C CA . TRP A 1 73 ? -2.605 -4.484 12.500 1.00 91.81 73 TRP A CA 1
ATOM 509 C C . TRP A 1 73 ? -3.877 -4.379 11.658 1.00 91.81 73 TRP A C 1
ATOM 511 O O . TRP A 1 73 ? -4.151 -5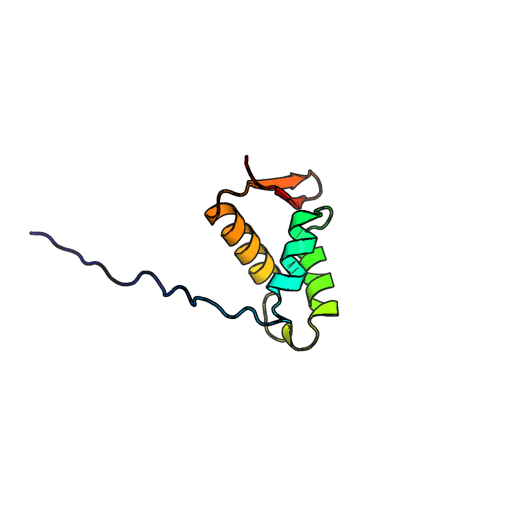.231 10.813 1.00 91.81 73 TRP A O 1
ATOM 521 N N . LYS A 1 74 ? -4.645 -3.309 11.840 1.00 90.62 74 LYS A N 1
ATOM 522 C CA . LYS A 1 74 ? -5.859 -3.057 11.068 1.00 90.62 74 LYS A CA 1
ATOM 523 C C . LYS A 1 74 ? -5.539 -2.147 9.888 1.00 90.62 74 LYS A C 1
ATOM 525 O O . LYS A 1 74 ? -4.778 -1.191 10.007 1.00 90.62 74 LYS A O 1
ATOM 530 N N . VAL A 1 75 ? -6.119 -2.452 8.733 1.00 90.38 75 VAL A N 1
ATOM 531 C CA . VAL A 1 75 ? -6.012 -1.606 7.542 1.00 90.38 75 VAL A CA 1
ATOM 532 C C . VAL A 1 75 ? -7.364 -0.967 7.297 1.00 90.38 75 VAL A C 1
ATOM 534 O O . VAL A 1 75 ? -8.330 -1.652 6.972 1.00 90.38 75 VAL A O 1
ATOM 537 N N . GLU A 1 76 ? -7.419 0.341 7.469 1.00 90.69 76 GLU A N 1
ATOM 538 C CA . GLU A 1 76 ? -8.606 1.158 7.286 1.00 90.69 76 GLU A CA 1
ATOM 539 C C . GLU A 1 76 ? -8.579 1.815 5.908 1.00 90.69 76 GLU A C 1
ATOM 541 O O . GLU A 1 76 ? -7.519 2.090 5.335 1.00 90.69 76 GLU A O 1
ATOM 546 N N . LYS A 1 77 ? -9.770 2.010 5.350 1.00 90.69 77 LYS A N 1
ATOM 547 C CA . LYS A 1 77 ? -9.984 2.695 4.080 1.00 90.69 77 LYS A CA 1
ATOM 548 C C . LYS A 1 77 ? -11.070 3.727 4.288 1.00 90.69 77 LYS A C 1
ATOM 550 O O . LYS A 1 77 ? -12.112 3.379 4.836 1.00 90.69 77 LYS A O 1
ATOM 555 N N . ASP A 1 78 ? -10.820 4.953 3.856 1.00 87.62 78 ASP A N 1
ATOM 556 C CA . ASP A 1 78 ? -11.855 5.984 3.837 1.00 87.62 78 ASP A CA 1
ATOM 557 C C . ASP A 1 78 ? -12.737 5.879 2.579 1.00 87.62 78 ASP A C 1
ATOM 559 O O . ASP A 1 78 ? -12.490 5.059 1.684 1.00 87.62 78 ASP A O 1
ATOM 563 N N . ASP A 1 79 ? -13.753 6.739 2.487 1.00 87.88 79 ASP A N 1
ATOM 564 C CA . ASP A 1 79 ? -14.677 6.816 1.345 1.00 87.88 79 ASP A CA 1
ATOM 565 C C . ASP A 1 79 ? -13.967 7.119 0.015 1.00 87.88 79 ASP A C 1
ATOM 567 O O . ASP A 1 79 ? -14.438 6.759 -1.065 1.00 87.88 79 ASP A O 1
ATOM 571 N N . LYS A 1 80 ? -12.781 7.733 0.082 1.00 88.62 80 LYS A N 1
ATOM 572 C CA . LYS A 1 80 ? -11.916 8.024 -1.069 1.00 88.62 80 LYS A CA 1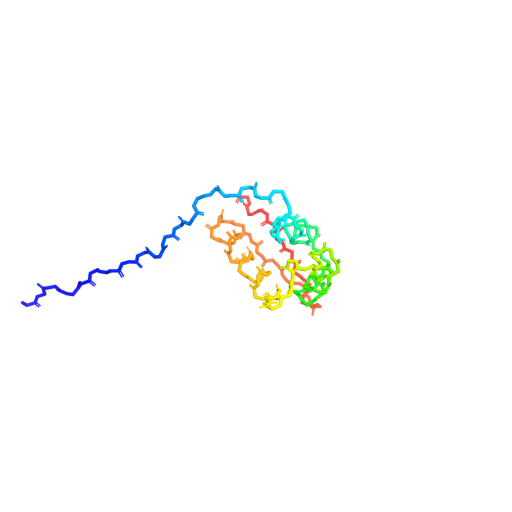
ATOM 573 C C . LYS A 1 80 ? -10.944 6.882 -1.372 1.00 88.62 80 LYS A C 1
ATOM 575 O O . LYS A 1 80 ? -10.060 7.040 -2.213 1.00 88.62 80 LYS A O 1
ATOM 580 N N . LYS A 1 81 ? -11.108 5.718 -0.731 1.00 89.19 81 LYS A N 1
ATOM 581 C CA . LYS A 1 81 ? -10.240 4.532 -0.845 1.00 89.19 81 LYS A CA 1
ATOM 582 C C . LYS A 1 81 ? -8.791 4.797 -0.421 1.00 89.19 81 LYS A C 1
ATOM 584 O O . LYS A 1 81 ? -7.895 4.036 -0.807 1.00 89.19 81 LYS A O 1
ATOM 589 N N . ARG A 1 82 ? -8.539 5.853 0.355 1.00 90.50 82 ARG A N 1
ATOM 590 C CA . ARG A 1 82 ? -7.219 6.130 0.923 1.00 90.50 82 ARG A CA 1
ATOM 591 C C . ARG A 1 82 ? -6.974 5.129 2.033 1.00 90.50 82 ARG A C 1
ATOM 593 O O . ARG A 1 82 ? -7.833 4.902 2.879 1.00 90.50 82 ARG A O 1
ATOM 600 N N . VAL A 1 83 ? -5.821 4.482 1.980 1.00 91.62 83 VAL A N 1
ATOM 601 C CA . VAL A 1 83 ? -5.464 3.393 2.884 1.00 91.62 83 VAL A CA 1
ATOM 602 C C . VAL A 1 83 ? -4.680 3.942 4.062 1.00 91.62 83 VAL A C 1
ATOM 604 O O . VAL A 1 83 ? -3.784 4.762 3.882 1.00 91.62 83 VAL A O 1
ATOM 607 N N . LYS A 1 84 ? -4.993 3.461 5.263 1.00 92.38 84 LYS A N 1
ATOM 608 C CA . LYS A 1 84 ? -4.225 3.722 6.477 1.00 92.38 84 LYS A CA 1
ATOM 609 C C . LYS A 1 84 ? -4.061 2.431 7.259 1.00 92.38 84 LYS A C 1
ATOM 611 O O . LYS A 1 84 ? -5.016 1.683 7.433 1.00 92.38 84 LYS A O 1
ATOM 616 N N . VAL A 1 85 ? -2.859 2.154 7.733 1.00 90.69 85 VAL A N 1
ATOM 617 C CA . VAL A 1 85 ? -2.597 1.040 8.638 1.00 90.69 85 VAL A CA 1
ATOM 618 C C . VAL A 1 85 ? -2.511 1.599 10.049 1.00 90.69 85 VAL A C 1
ATOM 620 O O . VAL A 1 85 ? -1.700 2.480 10.327 1.00 90.69 85 VAL A O 1
ATOM 623 N N . VAL A 1 86 ? -3.344 1.071 10.935 1.00 88.62 86 VAL A N 1
ATOM 624 C CA . VAL A 1 86 ? -3.358 1.392 12.359 1.00 88.62 86 VAL A CA 1
ATOM 625 C C . VAL A 1 86 ? -2.994 0.136 13.138 1.00 88.62 86 VAL A C 1
ATOM 627 O O . VAL A 1 86 ? -3.454 -0.965 12.828 1.00 88.62 86 VAL A O 1
ATOM 630 N N . GLN A 1 87 ? -2.119 0.274 14.129 1.00 84.50 87 GLN A N 1
ATOM 631 C CA . GLN A 1 87 ? -1.836 -0.829 15.035 1.00 84.50 87 GLN A CA 1
ATOM 632 C C . GLN A 1 87 ? -3.107 -1.078 15.853 1.00 84.50 87 GLN A C 1
ATOM 634 O O . GLN A 1 87 ? -3.579 -0.178 16.545 1.00 84.50 87 GLN A O 1
ATOM 639 N N . GLY A 1 88 ? -3.703 -2.263 15.697 1.00 67.19 88 GLY A N 1
ATOM 640 C CA . GLY A 1 88 ? -4.763 -2.700 16.597 1.00 67.19 88 GLY A CA 1
ATOM 641 C C . GLY A 1 88 ? -4.136 -2.865 17.974 1.00 67.19 88 GLY A C 1
ATOM 642 O O . GLY A 1 88 ? -3.107 -3.536 18.077 1.00 67.19 88 GLY A O 1
ATOM 643 N N . ALA A 1 89 ? -4.683 -2.161 18.962 1.00 49.62 89 ALA A N 1
ATOM 644 C CA . ALA A 1 89 ? -4.330 -2.342 20.365 1.00 49.62 89 ALA A CA 1
ATOM 645 C C . ALA A 1 89 ? -4.595 -3.788 20.807 1.00 49.62 89 ALA A C 1
ATOM 647 O O . ALA A 1 89 ? -5.593 -4.371 20.319 1.00 49.62 89 ALA A O 1
#

Sequence (89 aa):
AKPQGGKKAAAKPQGAKKEGSLAAIIDPMLTTGGHTVAEIAAELAKKAGDAAKGRDLAANVRARMVGYTRKGWKVEKDDKKRVKVVQGA

pLDDT: mean 76.67, std 18.49, range [38.25, 92.38]

Foldseek 3Di:
DDDDDDDDPDDDPPDDPPPLDLCVQLVVCQAVWPAALVRSLVVSCVSNPVVNPPDDSSVVNVVVQVVLVVVQWDWDADPVRTIHIGRDD

Radius of gyration: 15.96 Å; chains: 1; bounding box: 33×55×35 Å

Secondary structure (DSSP, 8-state):
------------------TT-HHHHHHHHHHH--EEHHHHHHHHHHHHGGGGTTS-HHHHHHHHHHHHHHTTEEEEE-TT-EEEEEE--